Protein AF-A0A2N2UFY3-F1 (afdb_monomer_lite)

pLDDT: mean 82.9, std 21.19, range [37.41, 98.56]

Secondary structure (DSSP, 8-state):
---PPPHHHHHHHTEEEEEE-SS-EEEEEETT--HHHHHHHHHHHTS-EEEEEE-HHHHHHHHHHHHHTTTTS-S-----------

Structure (mmCIF, N/CA/C/O backbone):
data_AF-A0A2N2UFY3-F1
#
_entry.id   AF-A0A2N2UFY3-F1
#
loop_
_atom_site.group_PDB
_atom_site.id
_atom_site.type_symbol
_atom_site.label_atom_id
_atom_site.label_alt_id
_atom_site.label_comp_id
_atom_site.label_asym_id
_atom_site.label_entity_id
_atom_site.label_seq_id
_atom_site.pdbx_PDB_ins_code
_atom_site.Cartn_x
_atom_site.Cartn_y
_atom_site.Cartn_z
_atom_site.occupancy
_atom_site.B_iso_or_equiv
_atom_site.auth_seq_id
_atom_site.auth_comp_id
_atom_site.auth_asym_id
_atom_site.auth_atom_id
_atom_site.pdbx_PDB_model_num
ATOM 1 N N . MET A 1 1 ? 4.388 2.062 17.890 1.00 37.41 1 MET A N 1
ATOM 2 C CA . MET A 1 1 ? 4.322 0.780 17.156 1.00 37.41 1 MET A CA 1
ATOM 3 C C . MET A 1 1 ? 3.571 1.049 15.873 1.00 37.41 1 MET A C 1
ATOM 5 O O . MET A 1 1 ? 2.390 1.349 15.947 1.00 37.41 1 MET A O 1
ATOM 9 N N . ASN A 1 2 ? 4.263 1.055 14.736 1.00 47.38 2 ASN A N 1
ATOM 10 C CA . ASN A 1 2 ? 3.617 1.136 13.429 1.00 47.38 2 ASN A CA 1
ATOM 11 C C . ASN A 1 2 ? 3.240 -0.311 13.075 1.00 47.38 2 ASN A C 1
ATOM 13 O O . ASN A 1 2 ? 4.169 -1.104 12.921 1.00 47.38 2 ASN A O 1
ATOM 17 N N . PRO A 1 3 ? 1.960 -0.727 13.049 1.00 57.41 3 PRO A N 1
ATOM 18 C CA . PRO A 1 3 ? 1.616 -2.065 12.582 1.00 57.41 3 PRO A CA 1
ATOM 19 C C . PRO A 1 3 ? 1.982 -2.155 11.098 1.00 57.41 3 PRO A C 1
ATOM 21 O O . PRO A 1 3 ? 1.234 -1.734 10.219 1.00 57.41 3 PRO A O 1
ATOM 24 N N . SER A 1 4 ? 3.192 -2.638 10.819 1.00 71.44 4 SER A N 1
ATOM 25 C CA . SER A 1 4 ? 3.642 -2.879 9.458 1.00 71.44 4 SER A CA 1
ATOM 26 C C . SER A 1 4 ? 2.989 -4.157 8.958 1.00 71.44 4 SER A C 1
ATOM 28 O O . SER A 1 4 ? 3.001 -5.176 9.652 1.00 71.44 4 SER A O 1
ATOM 30 N N . LEU A 1 5 ? 2.475 -4.129 7.731 1.00 86.69 5 LEU A N 1
ATOM 31 C CA . LEU A 1 5 ? 2.077 -5.347 7.030 1.00 86.69 5 LEU A CA 1
ATOM 32 C C . LEU A 1 5 ? 3.261 -6.332 6.988 1.00 86.69 5 LEU A C 1
ATOM 34 O O . LEU A 1 5 ? 4.410 -5.890 6.948 1.00 86.69 5 LEU A O 1
ATOM 38 N N . PRO A 1 6 ? 3.045 -7.653 6.943 1.00 90.25 6 PRO A N 1
ATOM 39 C CA . PRO A 1 6 ? 4.133 -8.584 6.664 1.00 90.25 6 PRO A CA 1
ATOM 40 C C . PRO A 1 6 ? 4.775 -8.288 5.301 1.00 90.25 6 PRO A C 1
ATOM 42 O O . PRO A 1 6 ? 4.063 -8.049 4.321 1.00 90.25 6 PRO A O 1
ATOM 45 N N . TYR A 1 7 ? 6.107 -8.368 5.207 1.00 90.62 7 TYR A N 1
ATOM 46 C CA . TYR A 1 7 ? 6.852 -8.097 3.965 1.00 90.62 7 TYR A CA 1
ATOM 47 C C . TYR A 1 7 ? 6.291 -8.863 2.760 1.00 90.62 7 TYR A C 1
ATOM 49 O O . TYR A 1 7 ? 6.073 -8.296 1.688 1.00 90.62 7 TYR A O 1
ATOM 57 N N . ALA A 1 8 ? 6.018 -10.159 2.942 1.00 92.62 8 ALA A N 1
ATOM 58 C CA . ALA A 1 8 ? 5.506 -11.020 1.882 1.00 92.62 8 ALA A CA 1
ATOM 59 C C . ALA A 1 8 ? 4.141 -10.546 1.359 1.00 92.62 8 ALA A C 1
ATOM 61 O O . ALA A 1 8 ? 3.917 -10.557 0.148 1.00 92.62 8 ALA A O 1
ATOM 62 N N . PHE A 1 9 ? 3.260 -10.080 2.249 1.00 93.81 9 PHE A N 1
ATOM 63 C CA . PHE A 1 9 ? 1.966 -9.516 1.872 1.00 93.81 9 PHE A CA 1
ATOM 64 C C . PHE A 1 9 ? 2.155 -8.219 1.080 1.00 93.81 9 PHE A C 1
ATOM 66 O O . PHE A 1 9 ? 1.647 -8.104 -0.038 1.00 93.81 9 PHE A O 1
ATOM 73 N N . ALA A 1 10 ? 2.953 -7.288 1.613 1.00 95.00 10 ALA A N 1
ATOM 74 C CA . ALA A 1 10 ? 3.210 -5.999 0.979 1.00 95.00 10 ALA A CA 1
ATOM 75 C C . ALA A 1 10 ? 3.813 -6.161 -0.426 1.00 95.00 10 ALA A C 1
ATOM 77 O O . ALA A 1 10 ? 3.320 -5.587 -1.400 1.00 95.00 10 ALA A O 1
ATOM 78 N N . ARG A 1 11 ? 4.819 -7.035 -0.565 1.00 95.69 11 ARG A N 1
ATOM 79 C CA . ARG A 1 11 ? 5.473 -7.347 -1.843 1.00 95.69 11 ARG A CA 1
ATOM 80 C C . ARG A 1 11 ? 4.541 -8.028 -2.841 1.00 95.69 11 ARG A C 1
ATOM 82 O O . ARG A 1 11 ? 4.546 -7.670 -4.023 1.00 95.69 11 ARG A O 1
ATOM 89 N N . ARG A 1 12 ? 3.788 -9.041 -2.396 1.00 97.00 12 ARG A N 1
ATOM 90 C CA . ARG A 1 12 ? 2.907 -9.838 -3.265 1.00 97.00 12 ARG A CA 1
ATOM 91 C C . ARG A 1 12 ? 1.769 -8.993 -3.816 1.00 97.00 12 ARG A C 1
ATOM 93 O O . ARG A 1 12 ? 1.454 -9.114 -4.995 1.00 97.00 12 ARG A O 1
ATOM 100 N N . HIS A 1 13 ? 1.175 -8.155 -2.974 1.00 97.94 13 HIS A N 1
ATOM 101 C CA . HIS A 1 13 ? -0.029 -7.408 -3.320 1.00 97.94 13 HIS A CA 1
ATOM 102 C C . HIS A 1 13 ? 0.232 -5.967 -3.759 1.00 97.94 13 HIS A C 1
ATOM 104 O O . HIS A 1 13 ? -0.699 -5.323 -4.236 1.00 97.94 13 HIS A O 1
ATOM 110 N N . GLY A 1 14 ? 1.470 -5.478 -3.639 1.00 97.81 14 GLY A N 1
ATOM 111 C CA . GLY A 1 14 ? 1.843 -4.126 -4.051 1.00 97.81 14 GLY A CA 1
ATOM 112 C C . GLY A 1 14 ? 1.249 -3.046 -3.148 1.00 97.81 14 GLY A C 1
ATOM 113 O O . GLY A 1 14 ? 0.874 -1.992 -3.644 1.00 97.81 14 GLY A O 1
ATOM 114 N N . VAL A 1 15 ? 1.122 -3.316 -1.845 1.00 97.75 15 VAL A N 1
ATOM 115 C CA . VAL A 1 15 ? 0.517 -2.394 -0.870 1.00 97.75 15 VAL A CA 1
ATOM 116 C C . VAL A 1 15 ? 1.472 -2.198 0.301 1.00 97.75 15 VAL A C 1
ATOM 118 O O . VAL A 1 15 ? 1.858 -3.173 0.940 1.00 97.75 15 VAL A O 1
ATOM 121 N N . LEU A 1 16 ? 1.841 -0.956 0.599 1.00 95.50 16 LEU A N 1
ATOM 122 C CA . LEU A 1 16 ? 2.764 -0.619 1.681 1.00 95.50 16 LEU A CA 1
ATOM 123 C C . LEU A 1 16 ? 2.182 0.504 2.537 1.00 95.50 16 LEU A C 1
ATOM 125 O O . LEU A 1 16 ? 1.948 1.596 2.034 1.00 95.50 16 LEU A O 1
ATOM 129 N N . VAL A 1 17 ? 1.974 0.247 3.828 1.00 94.88 17 VAL A N 1
ATOM 130 C CA . VAL A 1 17 ? 1.581 1.286 4.792 1.00 94.88 17 VAL A CA 1
ATOM 131 C C . VAL A 1 17 ? 2.840 2.022 5.241 1.00 94.88 17 VAL A C 1
ATOM 133 O O . VAL A 1 17 ? 3.723 1.409 5.841 1.00 94.88 17 VAL A O 1
ATOM 136 N N . THR A 1 18 ? 2.927 3.318 4.952 1.00 92.81 18 THR A N 1
ATOM 137 C CA . THR A 1 18 ? 4.106 4.144 5.262 1.00 92.81 18 THR A CA 1
ATOM 138 C C . THR A 1 18 ? 3.937 4.931 6.558 1.00 92.81 18 THR A C 1
ATOM 140 O O . THR A 1 18 ? 4.918 5.160 7.261 1.00 92.81 18 THR A O 1
ATOM 143 N N . ALA A 1 19 ? 2.703 5.293 6.919 1.00 91.31 19 ALA A N 1
ATOM 144 C CA . ALA A 1 19 ? 2.384 5.960 8.178 1.00 91.31 19 ALA A CA 1
ATOM 145 C C . ALA A 1 19 ? 0.935 5.692 8.602 1.00 91.31 19 ALA A C 1
ATOM 147 O O . ALA A 1 19 ? 0.057 5.477 7.766 1.00 91.31 19 ALA A O 1
ATOM 148 N N . ILE A 1 20 ? 0.680 5.725 9.911 1.00 92.62 20 ILE A N 1
ATOM 149 C CA . ILE A 1 20 ? -0.668 5.655 10.484 1.00 92.62 20 ILE A CA 1
ATOM 150 C C . ILE A 1 20 ? -0.877 6.894 11.347 1.00 92.62 20 ILE A C 1
ATOM 152 O O . ILE A 1 20 ? -0.226 7.062 12.379 1.00 92.62 20 ILE A O 1
ATOM 156 N N . GLY A 1 21 ? -1.769 7.770 10.891 1.00 91.50 21 GLY A N 1
ATOM 157 C CA . GLY A 1 21 ? -2.210 8.955 11.613 1.00 91.50 21 GLY A CA 1
ATOM 158 C C . GLY A 1 21 ? -3.512 8.718 12.377 1.00 91.50 21 GLY A C 1
ATOM 159 O O . GLY A 1 21 ? -4.045 7.611 12.435 1.00 91.50 21 GLY A O 1
ATOM 160 N N . THR A 1 22 ? -4.046 9.788 12.962 1.00 91.94 22 THR A N 1
ATOM 161 C CA . THR A 1 22 ? -5.315 9.761 13.709 1.00 91.94 22 THR A CA 1
ATOM 162 C C . THR A 1 22 ? -6.548 9.746 12.808 1.00 91.94 22 THR A C 1
ATOM 164 O O . THR A 1 22 ? -7.580 9.218 13.206 1.00 91.94 22 THR A O 1
ATOM 167 N N . GLU A 1 23 ? -6.458 10.330 11.611 1.00 95.75 23 GLU A N 1
ATOM 168 C CA . GLU A 1 23 ? -7.597 10.481 10.689 1.00 95.75 23 GLU A CA 1
ATOM 169 C C . GLU A 1 23 ? -7.482 9.616 9.432 1.00 95.75 23 GLU A C 1
ATOM 171 O O . GLU A 1 23 ? -8.486 9.344 8.779 1.00 95.75 23 GLU A O 1
ATOM 176 N N . HIS A 1 24 ? -6.270 9.201 9.067 1.00 96.00 24 HIS A N 1
ATOM 177 C CA . HIS A 1 24 ? -6.005 8.373 7.897 1.00 96.00 24 HIS A CA 1
ATOM 178 C C . HIS A 1 24 ? -4.683 7.614 8.041 1.00 96.00 24 HIS A C 1
ATOM 180 O O . HIS A 1 24 ? -3.847 7.943 8.886 1.00 96.00 24 HIS A O 1
ATOM 186 N N . ALA A 1 25 ? -4.495 6.612 7.186 1.00 95.44 25 ALA A N 1
ATOM 187 C CA . ALA A 1 25 ? -3.212 5.959 6.966 1.00 95.44 25 ALA A CA 1
ATOM 188 C C . ALA A 1 25 ? -2.674 6.285 5.567 1.00 95.44 25 ALA A C 1
ATOM 190 O O . ALA A 1 25 ? -3.430 6.289 4.591 1.00 95.44 25 ALA A O 1
ATOM 191 N N . ASP A 1 26 ? -1.367 6.512 5.479 1.00 95.81 26 ASP A N 1
ATOM 192 C CA . ASP A 1 26 ? -0.665 6.731 4.219 1.00 95.81 26 ASP A CA 1
ATOM 193 C C . ASP A 1 26 ? -0.242 5.389 3.634 1.00 95.81 26 ASP A C 1
ATOM 195 O O . ASP A 1 26 ? 0.382 4.559 4.309 1.00 95.81 26 ASP A O 1
ATOM 199 N N . VAL A 1 27 ? -0.603 5.167 2.372 1.00 96.69 27 VAL A N 1
ATOM 200 C CA . VAL A 1 27 ? -0.373 3.901 1.686 1.00 96.69 27 VAL A CA 1
ATOM 201 C C . VAL A 1 27 ? 0.220 4.143 0.304 1.00 96.69 27 VAL A C 1
ATOM 203 O O . VAL A 1 27 ? -0.383 4.775 -0.568 1.00 96.69 27 VAL A O 1
ATOM 206 N N . LEU A 1 28 ? 1.395 3.561 0.088 1.00 97.69 28 LEU A N 1
ATOM 207 C CA . LEU A 1 28 ? 2.022 3.461 -1.218 1.00 97.69 28 LEU A CA 1
ATOM 208 C C . LEU A 1 28 ? 1.466 2.235 -1.954 1.00 97.69 28 LEU A C 1
ATOM 210 O O . LEU A 1 28 ? 1.454 1.123 -1.416 1.00 97.69 28 LEU A O 1
ATOM 214 N N . LEU A 1 29 ? 1.039 2.428 -3.198 1.00 98.44 29 LEU A N 1
ATOM 215 C CA . LEU A 1 29 ? 0.576 1.372 -4.089 1.00 98.44 29 LEU A CA 1
ATOM 216 C C . LEU A 1 29 ? 1.565 1.178 -5.229 1.00 98.44 29 LEU A C 1
ATOM 218 O O . LEU A 1 29 ? 2.022 2.141 -5.842 1.00 98.44 29 LEU A O 1
ATOM 222 N N . ARG A 1 30 ? 1.862 -0.076 -5.551 1.00 98.50 30 ARG A N 1
ATOM 223 C CA . ARG A 1 30 ? 2.502 -0.415 -6.821 1.00 98.50 30 ARG A CA 1
ATOM 224 C C . ARG A 1 30 ? 1.497 -0.217 -7.961 1.00 98.50 30 ARG A C 1
ATOM 226 O O . ARG A 1 30 ? 0.299 -0.379 -7.761 1.00 98.50 30 ARG A O 1
ATOM 233 N N . GLU A 1 31 ? 1.969 0.115 -9.154 1.00 96.94 31 GLU A N 1
ATOM 234 C CA . GLU A 1 31 ? 1.121 0.343 -10.340 1.00 96.94 31 GLU A CA 1
ATOM 235 C C . GLU A 1 31 ? 0.160 -0.815 -10.696 1.00 96.94 31 GLU A C 1
ATOM 237 O O . GLU A 1 31 ? -0.888 -0.591 -11.293 1.00 96.94 31 GLU A O 1
ATOM 242 N N . ASP A 1 32 ? 0.485 -2.039 -10.283 1.00 96.94 32 ASP A N 1
ATOM 243 C CA . ASP A 1 32 ? -0.293 -3.275 -10.441 1.00 96.94 32 ASP A CA 1
ATOM 244 C C . ASP A 1 32 ? -0.872 -3.787 -9.099 1.00 96.94 32 ASP A C 1
ATOM 246 O O . ASP A 1 32 ? -1.126 -4.985 -8.939 1.00 96.94 32 ASP A O 1
ATOM 250 N N . ALA A 1 33 ? -1.040 -2.907 -8.104 1.00 97.38 33 ALA A N 1
ATOM 251 C CA . ALA A 1 33 ? -1.508 -3.282 -6.774 1.00 97.38 33 ALA A CA 1
ATOM 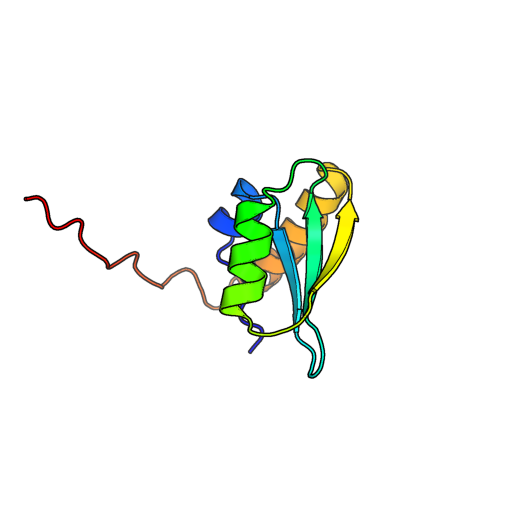252 C C . ALA A 1 33 ? -2.894 -3.945 -6.794 1.00 97.38 33 ALA A C 1
ATOM 254 O O . ALA A 1 33 ? -3.808 -3.560 -7.527 1.00 97.38 33 ALA A O 1
ATOM 255 N N . SER A 1 34 ? -3.085 -4.921 -5.907 1.00 97.38 34 SER A N 1
ATOM 256 C CA . SER A 1 34 ? -4.375 -5.589 -5.742 1.00 97.38 34 SER A CA 1
ATOM 257 C C . SER A 1 34 ? -5.373 -4.689 -5.014 1.00 97.38 34 SER A C 1
ATOM 259 O O . SER A 1 34 ? -5.236 -4.442 -3.815 1.00 97.38 34 SER A O 1
ATOM 261 N N . LEU A 1 35 ? -6.443 -4.275 -5.698 1.00 95.69 35 LEU A N 1
ATOM 262 C CA . LEU A 1 35 ? -7.526 -3.495 -5.082 1.00 95.69 35 LEU A CA 1
ATOM 263 C C . LEU A 1 35 ? -8.228 -4.249 -3.941 1.00 95.69 35 LEU A C 1
ATOM 265 O O . LEU A 1 35 ? -8.660 -3.632 -2.968 1.00 95.69 35 LEU A O 1
ATOM 269 N N . ALA A 1 36 ? -8.298 -5.582 -4.022 1.00 97.19 36 ALA A N 1
ATOM 270 C CA . ALA A 1 36 ? -8.825 -6.409 -2.939 1.00 97.19 36 ALA A CA 1
ATOM 271 C C . ALA A 1 36 ? -7.935 -6.328 -1.687 1.00 97.19 36 ALA A C 1
ATOM 273 O O . ALA A 1 36 ? -8.445 -6.209 -0.576 1.00 97.19 36 ALA A O 1
ATOM 274 N N . ALA A 1 37 ? -6.609 -6.310 -1.863 1.00 95.56 37 ALA A N 1
ATOM 275 C CA . ALA A 1 37 ? -5.683 -6.111 -0.752 1.00 95.56 37 ALA A CA 1
ATOM 276 C C . ALA A 1 37 ? -5.790 -4.695 -0.163 1.00 95.56 37 ALA A C 1
ATOM 278 O O . ALA A 1 37 ? -5.762 -4.550 1.053 1.00 95.56 37 ALA A O 1
ATOM 279 N N . VAL A 1 38 ? -5.981 -3.659 -0.989 1.00 97.00 38 VAL A N 1
ATOM 280 C CA . VAL A 1 38 ? -6.222 -2.286 -0.500 1.00 97.00 38 VAL A CA 1
ATOM 281 C C . VAL A 1 38 ? -7.489 -2.217 0.359 1.00 97.00 38 VAL A C 1
ATOM 283 O O . VAL A 1 38 ? -7.479 -1.612 1.432 1.00 97.00 38 VAL A O 1
ATOM 286 N N . ALA A 1 39 ? -8.574 -2.862 -0.082 1.00 96.50 39 ALA A N 1
ATOM 287 C CA . ALA A 1 39 ? -9.815 -2.930 0.684 1.00 96.50 39 ALA A CA 1
ATOM 288 C C . ALA A 1 39 ? -9.616 -3.633 2.035 1.00 96.50 39 ALA A C 1
ATOM 290 O O . ALA A 1 39 ? -10.131 -3.162 3.050 1.00 96.50 39 ALA A O 1
ATOM 291 N N . GLU A 1 40 ? -8.834 -4.711 2.053 1.00 95.06 40 GLU A N 1
ATOM 292 C CA . GLU A 1 40 ? -8.520 -5.455 3.269 1.00 95.06 40 GLU A CA 1
ATOM 293 C C . GLU A 1 40 ? -7.656 -4.645 4.241 1.00 95.06 40 GLU A C 1
ATOM 295 O O . GLU A 1 40 ? -7.956 -4.592 5.432 1.00 95.06 40 GLU A O 1
ATOM 300 N N . VAL A 1 41 ? -6.647 -3.927 3.738 1.00 94.81 41 VAL A N 1
ATOM 301 C CA . VAL A 1 41 ? -5.832 -3.011 4.549 1.00 94.81 41 VAL A CA 1
ATOM 302 C C . VAL A 1 41 ? -6.705 -1.925 5.174 1.00 94.81 41 VAL A C 1
ATOM 304 O O . VAL A 1 41 ? -6.623 -1.694 6.379 1.00 94.81 41 VAL A O 1
ATOM 307 N N . ARG A 1 42 ? -7.609 -1.309 4.400 1.00 95.25 42 ARG A N 1
ATOM 308 C CA . ARG A 1 42 ? -8.558 -0.319 4.933 1.00 95.25 42 ARG A CA 1
ATOM 309 C C . ARG A 1 42 ? -9.450 -0.916 6.022 1.00 95.25 42 ARG A C 1
ATOM 311 O O . ARG A 1 42 ? -9.649 -0.292 7.060 1.00 95.25 42 ARG A O 1
ATOM 318 N N . ARG A 1 43 ? -9.991 -2.117 5.786 1.00 94.25 43 ARG A N 1
ATOM 319 C CA . ARG A 1 43 ? -10.856 -2.827 6.739 1.00 94.25 43 ARG A CA 1
ATOM 320 C C . ARG A 1 43 ? -10.116 -3.136 8.039 1.00 94.25 43 ARG A C 1
ATOM 322 O O . ARG A 1 43 ? -10.697 -2.981 9.106 1.00 94.25 43 ARG A O 1
ATOM 329 N N . HIS A 1 44 ? -8.858 -3.559 7.942 1.00 90.12 44 HIS A N 1
ATOM 330 C CA . HIS A 1 44 ? -8.024 -3.898 9.089 1.00 90.12 44 HIS A CA 1
ATOM 331 C C . HIS A 1 44 ? -7.635 -2.666 9.915 1.00 90.12 44 HIS A C 1
ATOM 333 O O . HIS A 1 44 ? -7.704 -2.709 11.138 1.00 90.12 44 HIS A O 1
ATOM 339 N N . LEU A 1 45 ? -7.261 -1.564 9.255 1.00 92.06 45 LEU A N 1
ATOM 340 C CA . LEU A 1 45 ? -6.857 -0.331 9.936 1.00 92.06 45 LEU A CA 1
ATOM 341 C C . LEU A 1 45 ? -8.044 0.462 10.498 1.00 92.06 45 LEU A C 1
ATOM 343 O O . LEU A 1 45 ? -7.861 1.243 11.426 1.00 92.06 45 LEU A O 1
ATOM 347 N N . GLY A 1 46 ? -9.246 0.301 9.934 1.00 94.38 46 GLY A N 1
ATOM 348 C CA . GLY A 1 46 ? -10.433 1.051 10.359 1.00 94.38 46 GLY A CA 1
ATOM 349 C C . GLY A 1 46 ? -10.354 2.554 10.065 1.00 94.38 46 GLY A C 1
ATOM 350 O O . GLY A 1 46 ? -11.143 3.325 10.603 1.00 94.38 46 GLY A O 1
ATOM 351 N N . LEU A 1 47 ? -9.414 2.968 9.210 1.00 94.81 47 LEU A N 1
ATOM 352 C CA . LEU A 1 47 ? -9.143 4.358 8.854 1.00 94.81 47 LEU A CA 1
ATOM 353 C C . LEU A 1 47 ? -9.291 4.572 7.339 1.00 94.81 47 LEU A C 1
ATOM 355 O O . LEU A 1 47 ? -9.021 3.657 6.554 1.00 94.81 47 LEU A O 1
ATOM 359 N N . PRO A 1 48 ? -9.672 5.783 6.897 1.00 97.44 48 PRO A N 1
ATOM 360 C CA . PRO A 1 48 ? -9.461 6.227 5.524 1.00 97.44 48 PRO A CA 1
ATOM 361 C C . PRO A 1 48 ? -8.005 6.031 5.075 1.00 97.44 48 PRO A C 1
ATOM 363 O O . PRO A 1 48 ? -7.080 6.162 5.875 1.00 97.44 48 PRO A O 1
ATOM 366 N N . LEU A 1 49 ? -7.799 5.747 3.787 1.00 96.81 49 LEU A N 1
ATOM 367 C CA . LEU A 1 49 ? -6.460 5.609 3.208 1.00 96.81 49 LEU A CA 1
ATOM 368 C C . LEU A 1 49 ? -6.158 6.783 2.275 1.00 96.81 49 LEU A C 1
ATOM 370 O O . LEU A 1 49 ? -6.965 7.085 1.393 1.00 96.81 49 LEU A O 1
ATOM 374 N N . GLN A 1 50 ? -4.985 7.389 2.435 1.00 97.88 50 GLN A N 1
ATOM 375 C CA . GLN A 1 50 ? -4.378 8.275 1.443 1.00 97.88 50 GLN A CA 1
ATOM 376 C C . GLN A 1 50 ? -3.476 7.433 0.543 1.00 97.88 50 GLN A C 1
ATOM 378 O O . GLN A 1 50 ? -2.519 6.817 1.008 1.00 97.88 50 GLN A O 1
ATOM 383 N N . LEU A 1 51 ? -3.829 7.345 -0.741 1.00 97.62 51 LEU A N 1
ATOM 384 C CA . LEU A 1 51 ? -3.205 6.419 -1.684 1.00 97.62 51 LEU A CA 1
ATOM 385 C C . LEU A 1 51 ? -2.288 7.168 -2.650 1.00 97.62 51 LEU A C 1
ATOM 387 O O . LEU A 1 51 ? -2.737 8.071 -3.355 1.00 97.62 51 LEU A O 1
ATOM 391 N N . VAL A 1 52 ? -1.035 6.728 -2.756 1.00 98.19 52 VAL A N 1
ATOM 392 C CA . VAL A 1 52 ? -0.098 7.189 -3.790 1.00 98.19 52 VAL A CA 1
ATOM 393 C C . VAL A 1 52 ? 0.347 5.993 -4.614 1.00 98.19 52 VAL A C 1
ATOM 395 O O . VAL A 1 52 ? 0.955 5.066 -4.089 1.00 98.19 52 VAL A O 1
ATOM 398 N N . THR A 1 53 ? 0.047 6.005 -5.913 1.00 98.38 53 THR A N 1
ATOM 399 C CA . THR A 1 53 ? 0.504 4.950 -6.828 1.00 98.38 53 THR A CA 1
ATOM 400 C C . THR A 1 53 ? 1.868 5.308 -7.398 1.00 98.38 53 THR A C 1
ATOM 402 O O . THR A 1 53 ? 2.068 6.425 -7.873 1.00 98.38 53 THR A O 1
ATOM 405 N N . VAL A 1 54 ? 2.799 4.359 -7.372 1.00 98.38 54 VAL A N 1
ATOM 406 C CA . VAL A 1 54 ? 4.161 4.515 -7.881 1.00 98.38 54 VAL A CA 1
ATOM 407 C C . VAL A 1 54 ? 4.546 3.353 -8.806 1.00 98.38 54 VAL A C 1
ATOM 409 O O . VAL A 1 54 ? 3.992 2.253 -8.688 1.00 98.38 54 VAL A O 1
ATOM 412 N N . PRO A 1 55 ? 5.534 3.549 -9.697 1.00 98.56 55 PRO A N 1
ATOM 413 C CA . PRO A 1 55 ? 6.092 2.460 -10.488 1.00 98.56 55 PRO A CA 1
ATOM 414 C C . PRO A 1 55 ? 6.720 1.374 -9.612 1.00 98.56 55 PRO A C 1
ATOM 416 O O . PRO A 1 55 ? 7.202 1.641 -8.504 1.00 98.56 55 PRO A O 1
ATOM 419 N N . LYS A 1 56 ? 6.810 0.154 -10.147 1.00 97.69 56 LYS A N 1
ATOM 420 C CA . LYS A 1 56 ? 7.397 -1.000 -9.451 1.00 97.69 56 LYS A CA 1
ATOM 421 C C . LYS A 1 56 ? 8.771 -0.725 -8.837 1.00 97.69 56 LYS A C 1
ATOM 423 O O . LYS A 1 56 ? 8.999 -1.113 -7.695 1.00 97.69 56 LYS A O 1
ATOM 428 N N . ALA A 1 57 ? 9.663 -0.054 -9.565 1.00 97.69 57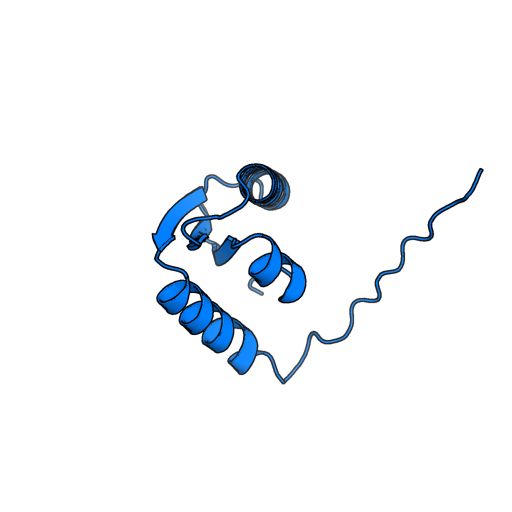 ALA A N 1
ATOM 429 C CA . ALA A 1 57 ? 11.012 0.232 -9.076 1.00 97.69 57 ALA A CA 1
ATOM 430 C C . ALA A 1 57 ? 10.994 1.109 -7.813 1.00 97.69 57 ALA A C 1
ATOM 432 O O . ALA A 1 57 ? 11.632 0.773 -6.820 1.00 97.69 57 ALA A O 1
ATOM 433 N N . SER A 1 58 ? 10.207 2.189 -7.820 1.00 97.88 58 SER A N 1
ATOM 434 C CA . SER A 1 58 ? 10.056 3.077 -6.664 1.00 97.88 58 SER A CA 1
ATOM 435 C C . SER A 1 58 ? 9.409 2.362 -5.479 1.00 97.88 58 SER A C 1
ATOM 437 O O . SER A 1 58 ? 9.835 2.570 -4.345 1.00 97.88 58 SER A O 1
ATOM 439 N N . PHE A 1 59 ? 8.416 1.502 -5.729 1.00 98.06 59 PHE A N 1
ATOM 440 C CA . PHE A 1 59 ? 7.800 0.684 -4.683 1.00 98.06 59 PHE A CA 1
ATOM 441 C C . PHE A 1 59 ? 8.819 -0.255 -4.030 1.00 98.06 59 PHE A C 1
ATOM 443 O O . PHE A 1 59 ? 8.913 -0.295 -2.808 1.00 98.06 59 PHE A O 1
ATOM 450 N N . ASP A 1 60 ? 9.593 -0.990 -4.834 1.00 96.25 60 ASP A N 1
ATOM 451 C CA . ASP A 1 60 ? 10.576 -1.954 -4.335 1.00 96.25 60 ASP A CA 1
ATOM 452 C C . ASP A 1 60 ? 11.669 -1.260 -3.489 1.00 96.25 60 ASP A C 1
ATOM 454 O O . ASP A 1 60 ? 12.101 -1.831 -2.487 1.00 96.25 60 ASP A O 1
ATOM 458 N N . THR A 1 61 ? 12.052 -0.016 -3.817 1.00 95.94 61 THR A N 1
ATOM 459 C CA . THR A 1 61 ? 12.943 0.816 -2.982 1.00 95.94 61 THR A CA 1
ATOM 460 C C . THR A 1 61 ? 12.327 1.134 -1.617 1.00 95.94 61 THR A C 1
ATOM 462 O O . THR A 1 61 ? 12.931 0.811 -0.597 1.00 95.94 61 THR A O 1
ATOM 465 N N . HIS A 1 62 ? 11.110 1.692 -1.576 1.00 94.50 62 HIS A N 1
ATOM 466 C CA . HIS A 1 62 ? 10.435 2.024 -0.308 1.00 94.50 62 HIS A CA 1
ATOM 467 C C . HIS A 1 62 ? 10.174 0.777 0.541 1.00 94.50 62 HIS A C 1
ATOM 469 O O . HIS A 1 62 ? 10.279 0.804 1.769 1.00 94.50 62 HIS A O 1
ATOM 475 N N . LEU A 1 63 ? 9.845 -0.337 -0.118 1.00 94.19 63 LEU A N 1
ATOM 476 C CA . LEU A 1 63 ? 9.687 -1.632 0.519 1.00 94.19 63 LEU A CA 1
ATOM 477 C C . LEU A 1 63 ? 11.010 -2.060 1.166 1.00 94.19 63 LEU A C 1
ATOM 479 O O . LEU A 1 63 ? 11.031 -2.377 2.349 1.00 94.19 63 LEU A O 1
ATOM 483 N N . ALA A 1 64 ? 12.123 -2.039 0.433 1.00 92.56 64 ALA A N 1
ATOM 484 C CA . ALA A 1 64 ? 13.419 -2.389 1.001 1.00 92.56 64 ALA A CA 1
ATOM 485 C C . ALA A 1 64 ? 13.756 -1.511 2.217 1.00 92.56 64 ALA A C 1
ATOM 487 O O . ALA A 1 64 ? 14.082 -2.053 3.267 1.00 92.56 64 ALA A O 1
ATOM 488 N N . GLU A 1 65 ? 13.604 -0.191 2.123 1.00 91.69 65 GLU A 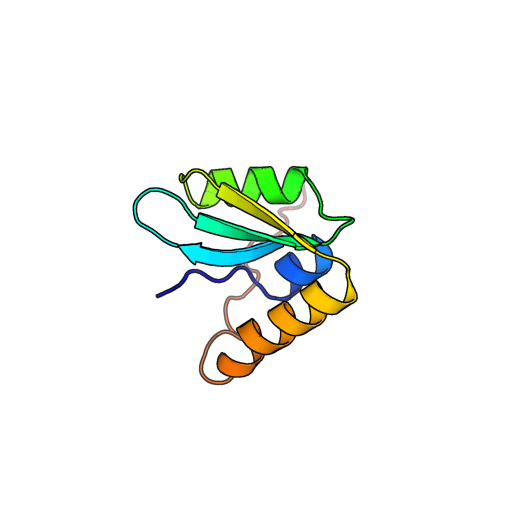N 1
ATOM 489 C CA . GLU A 1 65 ? 13.891 0.744 3.221 1.00 91.69 65 GLU A CA 1
ATOM 490 C C . GLU A 1 65 ? 13.036 0.476 4.469 1.00 91.69 65 GLU A C 1
ATOM 492 O O . GLU A 1 65 ? 13.570 0.391 5.576 1.00 91.69 65 GLU A O 1
ATOM 497 N N . THR A 1 66 ? 11.727 0.263 4.287 1.00 88.75 66 THR A N 1
ATOM 498 C CA . THR A 1 66 ? 10.777 0.038 5.392 1.00 88.75 66 THR A CA 1
ATOM 499 C C . THR A 1 66 ? 11.125 -1.209 6.203 1.00 88.75 66 THR A C 1
ATOM 501 O O . THR A 1 66 ? 11.031 -1.193 7.429 1.00 88.75 66 THR A O 1
ATOM 504 N N . TYR A 1 67 ? 11.544 -2.289 5.536 1.00 87.56 67 TYR A N 1
ATOM 505 C CA . TYR A 1 67 ? 11.842 -3.560 6.204 1.00 87.56 67 TYR A CA 1
ATOM 506 C C . TYR A 1 67 ? 13.330 -3.746 6.537 1.00 87.56 67 TYR A C 1
ATOM 508 O O . TYR A 1 67 ? 13.643 -4.545 7.413 1.00 87.56 67 TYR A O 1
ATOM 516 N N . SER A 1 68 ? 14.247 -2.982 5.928 1.00 83.50 68 SER A N 1
ATOM 517 C CA . SER A 1 68 ? 15.683 -3.025 6.270 1.00 83.50 68 SER A CA 1
ATOM 518 C C . SER A 1 68 ? 15.977 -2.428 7.648 1.00 83.50 68 SER A C 1
ATOM 520 O O . SER A 1 68 ? 16.931 -2.831 8.303 1.00 83.50 68 SER A O 1
ATOM 522 N N . ALA A 1 69 ? 15.146 -1.495 8.126 1.00 62.38 69 ALA A N 1
ATOM 523 C CA . ALA A 1 69 ? 15.253 -0.945 9.480 1.00 62.38 69 ALA A CA 1
ATOM 524 C C . ALA A 1 69 ?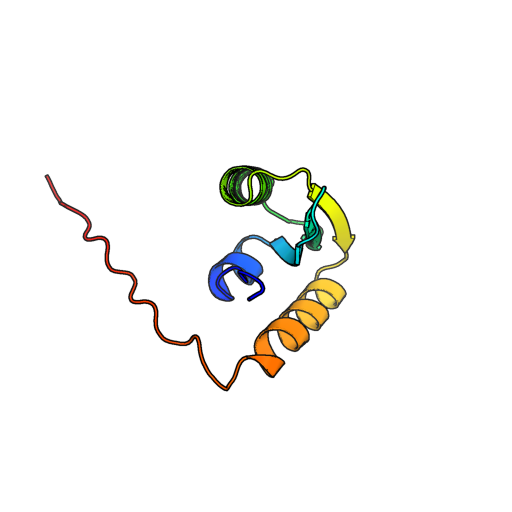 14.702 -1.889 10.576 1.00 62.38 69 ALA A C 1
ATOM 526 O O . ALA A 1 69 ? 14.833 -1.595 11.763 1.00 62.38 69 ALA A O 1
ATOM 527 N N . GLY A 1 70 ? 14.066 -3.002 10.187 1.00 54.00 70 GLY A N 1
ATOM 528 C CA . GLY A 1 70 ? 13.338 -3.919 11.070 1.00 54.00 70 GLY A CA 1
ATOM 529 C C . GLY A 1 70 ? 14.123 -5.134 11.570 1.00 54.00 70 GLY A C 1
ATOM 530 O O . GLY A 1 70 ? 13.548 -5.947 12.294 1.00 54.00 70 GLY A O 1
ATOM 531 N N . ASP A 1 71 ? 15.418 -5.256 11.254 1.00 47.09 71 ASP A N 1
ATOM 532 C CA . ASP A 1 71 ? 16.263 -6.424 11.589 1.00 47.09 71 ASP A CA 1
ATOM 533 C C . ASP A 1 71 ? 16.583 -6.580 13.099 1.00 47.09 71 ASP A C 1
ATOM 535 O O . ASP A 1 71 ? 17.549 -7.224 13.500 1.00 47.09 71 ASP A O 1
ATOM 539 N N . GLY A 1 72 ? 15.751 -5.993 13.968 1.00 43.94 72 GLY A N 1
ATOM 540 C CA . GLY A 1 72 ? 15.780 -6.173 15.418 1.00 43.94 72 GLY A CA 1
ATOM 541 C C . GLY A 1 72 ? 14.601 -6.951 16.016 1.00 43.94 72 GLY A C 1
ATOM 542 O O . GLY A 1 72 ? 14.733 -7.404 17.149 1.00 43.94 72 GLY A O 1
ATOM 543 N N . SER A 1 73 ? 13.455 -7.111 15.334 1.00 45.31 73 SER A N 1
ATOM 544 C CA . SER A 1 73 ? 12.302 -7.912 15.816 1.00 45.31 73 SER A CA 1
ATOM 545 C C . SER A 1 73 ? 11.129 -7.864 14.829 1.00 45.31 73 SER A C 1
ATOM 547 O O . SER A 1 73 ? 10.399 -6.878 14.839 1.00 45.31 73 SER A O 1
ATOM 549 N N . ALA A 1 74 ? 10.926 -8.908 14.014 1.00 43.31 74 ALA A N 1
ATOM 550 C CA . ALA A 1 74 ? 9.608 -9.351 13.497 1.00 43.31 74 ALA A CA 1
ATOM 551 C C . ALA A 1 74 ? 9.716 -10.534 12.500 1.00 43.31 74 ALA A C 1
ATOM 553 O O . ALA A 1 74 ? 8.928 -10.641 11.562 1.00 43.31 74 ALA A O 1
ATOM 554 N N . ALA A 1 75 ? 10.680 -11.443 12.689 1.00 42.19 75 ALA A N 1
ATOM 555 C CA . ALA A 1 75 ? 10.685 -12.742 12.005 1.00 42.19 75 ALA A CA 1
ATOM 556 C C . ALA A 1 75 ? 9.808 -13.796 12.718 1.00 42.19 75 ALA A C 1
ATOM 558 O O . ALA A 1 75 ? 9.710 -14.928 12.257 1.00 42.19 75 ALA A O 1
ATOM 559 N N . GLU A 1 76 ? 9.130 -13.435 13.809 1.00 45.97 7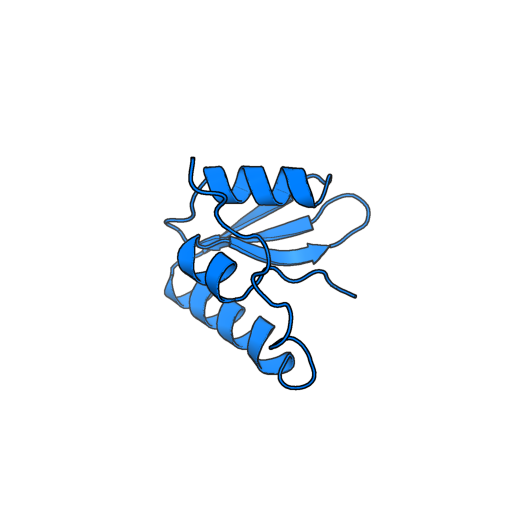6 GLU A N 1
ATOM 560 C CA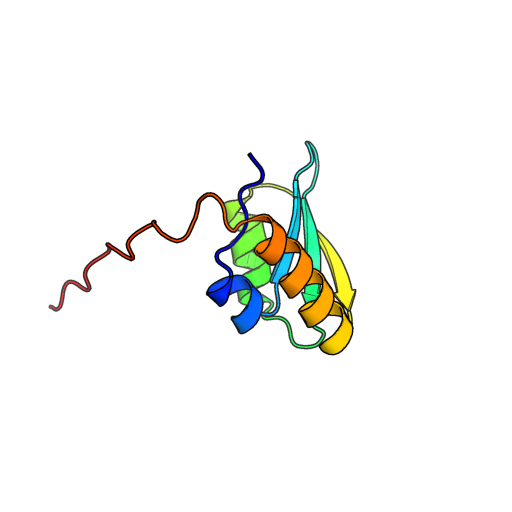 . GLU A 1 76 ? 8.249 -14.332 14.556 1.00 45.97 76 GLU A CA 1
ATOM 561 C C . GLU A 1 76 ? 6.871 -13.700 14.739 1.00 45.97 76 GLU A C 1
ATOM 563 O O . GLU A 1 76 ? 6.634 -12.984 15.702 1.00 45.97 76 GLU A O 1
ATOM 568 N N . ILE A 1 77 ? 5.952 -13.991 13.819 1.00 42.22 77 ILE A N 1
ATOM 569 C CA . ILE A 1 77 ? 4.630 -14.498 14.194 1.00 42.22 77 ILE A CA 1
ATOM 570 C C . ILE A 1 77 ? 4.337 -15.640 13.225 1.00 42.22 77 ILE A C 1
ATOM 572 O O . ILE A 1 77 ? 4.049 -15.452 12.044 1.00 42.22 77 ILE A O 1
ATOM 576 N N . VAL A 1 78 ? 4.528 -16.833 13.774 1.00 41.97 78 VAL A N 1
ATOM 577 C CA . VAL A 1 78 ? 3.985 -18.124 13.374 1.00 41.97 78 VAL A CA 1
ATOM 578 C C . VAL A 1 78 ? 2.688 -17.960 12.573 1.00 41.97 78 VAL A C 1
ATOM 580 O O . VAL A 1 78 ? 1.706 -17.411 13.068 1.00 41.97 78 VAL A O 1
ATOM 583 N N . ALA A 1 79 ? 2.673 -18.468 11.340 1.00 40.12 79 ALA A N 1
ATOM 584 C CA . ALA A 1 79 ? 1.431 -18.786 10.648 1.00 40.12 79 ALA A CA 1
ATOM 585 C C . ALA A 1 79 ? 0.784 -19.992 11.354 1.00 40.12 79 ALA A C 1
ATOM 587 O O . ALA A 1 79 ? 0.900 -21.125 10.898 1.00 40.12 79 ALA A O 1
ATOM 588 N N . ASP A 1 80 ? 0.168 -19.738 12.508 1.00 48.31 80 ASP A N 1
ATOM 589 C CA . ASP A 1 80 ? -0.741 -20.648 13.195 1.00 48.31 80 ASP A CA 1
ATOM 590 C C . ASP A 1 80 ? -2.155 -20.181 12.875 1.00 48.31 80 ASP A C 1
ATOM 592 O O . ASP A 1 80 ? -2.683 -19.296 13.536 1.00 48.31 80 ASP A O 1
ATOM 596 N N . VAL A 1 81 ? -2.722 -20.723 11.800 1.00 48.56 81 VAL A N 1
ATOM 597 C CA . VAL A 1 81 ? -4.119 -21.165 11.789 1.00 48.56 81 VAL A CA 1
ATOM 598 C C . VAL A 1 81 ? -4.155 -22.376 10.869 1.00 48.56 81 VAL A C 1
ATOM 600 O O . VAL A 1 81 ? -4.000 -22.263 9.649 1.00 48.56 81 VAL A O 1
ATOM 603 N N . GLY A 1 82 ? -4.294 -23.542 11.496 1.00 48.09 82 GLY A N 1
ATOM 604 C CA . GLY A 1 82 ? -4.472 -24.824 10.841 1.00 48.09 82 GLY A CA 1
ATOM 605 C C . GLY A 1 82 ? -5.629 -24.800 9.849 1.00 48.09 82 GLY A C 1
ATOM 606 O O . GLY A 1 82 ? -6.724 -24.320 10.136 1.00 48.09 82 GLY A O 1
ATOM 607 N N . LEU A 1 83 ? -5.371 -25.354 8.668 1.00 43.88 83 LEU A N 1
ATOM 608 C CA . LEU A 1 83 ? -6.429 -25.841 7.801 1.00 43.88 83 LEU A CA 1
ATOM 609 C C . LEU A 1 83 ? -7.043 -27.059 8.499 1.00 43.88 83 LEU A C 1
ATOM 611 O O . LEU A 1 83 ? -6.493 -28.158 8.421 1.00 43.88 83 LEU A O 1
ATOM 615 N N . GLU A 1 84 ? -8.152 -26.854 9.209 1.00 47.41 84 GLU A N 1
ATOM 616 C CA . GLU A 1 84 ? -9.105 -27.934 9.451 1.00 47.41 84 GLU A CA 1
ATOM 617 C C . GLU A 1 84 ? -9.572 -28.427 8.081 1.00 47.41 84 GLU A C 1
ATOM 619 O O . GLU A 1 84 ? -10.203 -27.707 7.305 1.00 47.41 84 GLU A O 1
ATOM 624 N N . VAL A 1 85 ? -9.136 -29.639 7.760 1.00 40.50 85 VAL A N 1
ATOM 625 C CA . VAL A 1 85 ? -9.666 -30.447 6.675 1.00 40.50 85 VAL A CA 1
ATOM 626 C C . VAL A 1 85 ? -10.898 -31.162 7.218 1.00 40.50 85 VAL A C 1
ATOM 628 O O . VAL A 1 85 ? -10.780 -31.951 8.155 1.00 40.50 85 VAL A O 1
ATOM 631 N N . ASP A 1 86 ? -12.055 -30.870 6.635 1.00 49.94 86 ASP A N 1
ATOM 632 C CA . ASP A 1 86 ? -13.189 -31.797 6.578 1.00 49.94 86 ASP A CA 1
ATOM 633 C C . ASP A 1 86 ? -13.436 -32.135 5.102 1.00 49.94 86 ASP A C 1
ATOM 635 O O . ASP A 1 86 ? -13.489 -31.185 4.279 1.00 49.94 86 ASP A O 1
#

Radius of gyration: 13.83 Å; chains: 1; bounding box: 30×42×28 Å

Sequence (86 aa):
MNPSLPYAFARRHGVLVTAIGTEHADVLLREDASLAAVAEVRRHLGLPLQLVTVPKASFDTHLAETYSAGDGSAAEIVADVGLEVD

Foldseek 3Di:
DFPWDPLCLCLVQQWGFPADDPAETEIEGEPRGDPVSVVVVCVVNVHHYDYDYDHPVVSVVVSCVVCVVVVPDDPDDDPPDDPPDD